Protein AF-A0A1J3H1K6-F1 (afdb_monomer_lite)

Structure (mmCIF, N/CA/C/O backbone):
data_AF-A0A1J3H1K6-F1
#
_entry.id   AF-A0A1J3H1K6-F1
#
loop_
_atom_site.group_PDB
_atom_site.id
_atom_site.type_symbol
_atom_site.label_atom_id
_atom_site.label_alt_id
_atom_site.label_comp_id
_atom_site.label_asym_id
_atom_site.label_entity_id
_atom_site.label_seq_id
_atom_site.pdbx_PDB_ins_code
_atom_site.Cartn_x
_atom_site.Cartn_y
_atom_site.Cartn_z
_atom_site.occupancy
_atom_site.B_iso_or_equiv
_atom_site.auth_seq_id
_atom_site.auth_comp_id
_atom_site.auth_asym_id
_atom_site.auth_atom_id
_atom_site.pdbx_PDB_model_num
ATOM 1 N N . HIS A 1 1 ? 2.346 -4.792 -9.339 1.00 78.94 1 HIS A N 1
ATOM 2 C CA . HIS A 1 1 ? 2.905 -4.491 -8.000 1.00 78.94 1 HIS A CA 1
ATOM 3 C C . HIS A 1 1 ? 2.127 -5.162 -6.873 1.00 78.94 1 HIS A C 1
ATOM 5 O O . HIS A 1 1 ? 1.012 -4.747 -6.548 1.00 78.94 1 HIS A O 1
ATOM 11 N N . ARG A 1 2 ? 2.733 -6.168 -6.240 1.00 86.75 2 ARG A N 1
ATOM 12 C CA . ARG A 1 2 ? 2.266 -6.819 -5.013 1.00 86.75 2 ARG A CA 1
ATOM 13 C C . ARG A 1 2 ? 2.575 -5.963 -3.794 1.00 86.75 2 ARG A C 1
ATOM 15 O O . ARG A 1 2 ? 3.605 -5.292 -3.712 1.00 86.75 2 ARG A O 1
ATOM 22 N N . LEU A 1 3 ? 1.660 -6.011 -2.832 1.00 87.88 3 LEU A N 1
ATOM 23 C CA . LEU A 1 3 ? 1.807 -5.329 -1.557 1.00 87.88 3 LEU A CA 1
ATOM 24 C C . LEU A 1 3 ? 2.031 -6.346 -0.439 1.00 87.88 3 LEU A C 1
ATOM 26 O O . LEU A 1 3 ? 1.375 -7.385 -0.396 1.00 87.88 3 LEU A O 1
ATOM 30 N N . SER A 1 4 ? 2.911 -6.013 0.497 1.00 87.19 4 SER A N 1
ATOM 31 C CA . SER A 1 4 ? 3.152 -6.796 1.706 1.00 87.19 4 SER A CA 1
ATOM 32 C C . SER A 1 4 ? 2.603 -6.073 2.926 1.00 87.19 4 SER A C 1
ATOM 34 O O . SER A 1 4 ? 2.736 -4.851 3.063 1.00 87.19 4 SER A O 1
ATOM 36 N N . HIS A 1 5 ? 2.006 -6.841 3.839 1.00 87.81 5 HIS A N 1
ATOM 37 C CA . HIS A 1 5 ? 1.576 -6.299 5.116 1.00 87.81 5 HIS A CA 1
ATOM 38 C C . HIS A 1 5 ? 2.797 -5.949 5.962 1.00 87.81 5 HIS A C 1
ATOM 40 O O . HIS A 1 5 ? 3.616 -6.798 6.310 1.00 87.81 5 HIS A O 1
ATOM 46 N N . THR A 1 6 ? 2.878 -4.682 6.325 1.00 82.38 6 THR A N 1
ATOM 47 C CA . THR A 1 6 ? 3.921 -4.142 7.170 1.00 82.38 6 THR A CA 1
ATOM 48 C C . THR A 1 6 ? 3.308 -3.802 8.530 1.00 82.38 6 THR A C 1
ATOM 50 O O . THR A 1 6 ? 2.488 -2.876 8.624 1.00 82.38 6 THR A O 1
ATOM 53 N N . PRO A 1 7 ? 3.659 -4.548 9.596 1.00 73.12 7 PRO A N 1
ATOM 54 C CA . PRO A 1 7 ? 3.206 -4.227 10.943 1.00 73.12 7 PRO A CA 1
ATOM 55 C C . PRO A 1 7 ? 3.725 -2.844 11.350 1.00 73.12 7 PRO A C 1
ATOM 57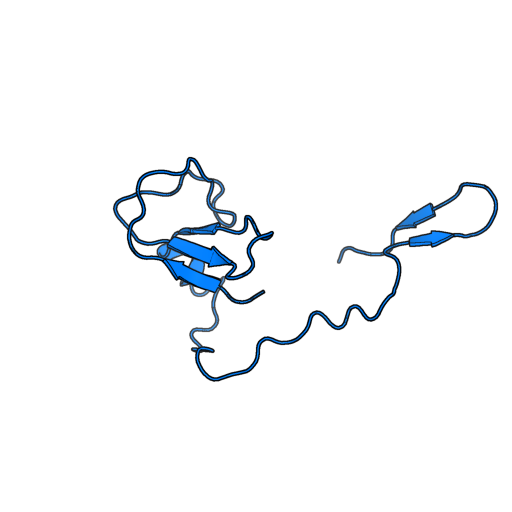 O O . PRO A 1 7 ? 4.738 -2.389 10.830 1.00 73.12 7 PRO A O 1
ATOM 60 N N . CYS A 1 8 ? 2.997 -2.179 12.254 1.00 68.88 8 CYS A N 1
ATOM 61 C CA . CYS A 1 8 ? 3.247 -0.810 12.721 1.00 68.88 8 CYS A CA 1
ATOM 62 C C . CYS A 1 8 ? 4.742 -0.430 12.714 1.00 68.88 8 CYS A C 1
ATOM 64 O O . CYS A 1 8 ? 5.523 -0.920 13.531 1.00 68.88 8 CYS A O 1
ATOM 66 N N . LEU A 1 9 ? 5.125 0.443 11.776 1.00 64.75 9 LEU A N 1
ATOM 67 C CA . LEU A 1 9 ? 6.469 1.006 11.700 1.00 64.75 9 LEU A CA 1
ATOM 68 C C . LEU A 1 9 ? 6.509 2.377 12.383 1.00 64.75 9 LEU A C 1
ATOM 70 O O . LEU A 1 9 ? 5.533 3.132 12.307 1.00 64.75 9 LEU A O 1
ATOM 74 N N . PRO A 1 10 ? 7.647 2.749 12.999 1.00 57.72 10 PRO A N 1
ATOM 75 C CA . PRO A 1 10 ? 7.862 4.117 13.437 1.00 57.72 10 PRO A CA 1
ATOM 76 C C . PRO A 1 10 ? 7.751 5.061 12.234 1.00 57.72 10 PRO A C 1
ATOM 78 O O . PRO A 1 10 ? 8.316 4.829 11.167 1.00 57.72 10 PRO A O 1
ATOM 81 N N . THR A 1 11 ? 6.961 6.111 12.432 1.00 53.47 11 THR A N 1
ATOM 82 C CA . THR A 1 11 ? 6.473 7.086 11.454 1.00 53.47 11 THR A CA 1
ATOM 83 C C . THR A 1 11 ? 7.516 7.491 10.405 1.00 53.47 11 THR A C 1
ATOM 85 O O . THR A 1 11 ? 8.353 8.359 10.643 1.00 53.47 11 THR A O 1
ATOM 88 N N . LYS A 1 12 ? 7.409 6.935 9.195 1.00 63.00 12 LYS A N 1
ATOM 89 C CA . LYS A 1 12 ? 7.848 7.622 7.974 1.00 63.00 12 LYS A CA 1
ATOM 90 C C . LYS A 1 12 ? 6.619 8.386 7.486 1.00 63.00 12 LYS A C 1
ATOM 92 O O . LYS A 1 12 ? 5.609 7.756 7.185 1.00 63.00 12 LYS A O 1
ATOM 97 N N . VAL A 1 13 ? 6.654 9.722 7.491 1.00 64.31 13 VAL A N 1
ATOM 98 C CA . VAL A 1 13 ? 5.512 10.564 7.080 1.00 64.31 13 VAL A CA 1
ATOM 99 C C . VAL A 1 13 ? 5.158 10.215 5.636 1.00 64.31 13 VAL A C 1
ATOM 101 O O . VAL A 1 13 ? 5.842 10.619 4.702 1.00 64.31 13 VAL A O 1
ATOM 104 N N . SER A 1 14 ? 4.134 9.389 5.459 1.00 77.12 14 SER A N 1
ATOM 105 C CA . SER A 1 14 ? 3.694 8.895 4.159 1.00 77.12 14 SER A CA 1
ATOM 106 C C . SER A 1 14 ? 2.172 8.929 4.100 1.00 77.12 14 SER A C 1
ATOM 108 O O . SER A 1 14 ? 1.478 8.771 5.110 1.00 77.12 14 SER A O 1
ATOM 110 N N . SER A 1 15 ? 1.654 9.234 2.913 1.00 87.56 15 SER A N 1
ATOM 111 C CA . SER A 1 15 ? 0.226 9.362 2.652 1.00 87.56 15 SER A CA 1
ATOM 112 C C . SER A 1 15 ? -0.312 8.089 2.011 1.00 87.56 15 SER A C 1
ATOM 114 O O . SER A 1 15 ? 0.311 7.497 1.131 1.00 87.56 15 SER A O 1
ATOM 116 N N . CYS A 1 16 ? -1.497 7.676 2.449 1.00 89.44 16 CYS A N 1
ATOM 117 C CA . CYS A 1 16 ? -2.221 6.570 1.848 1.00 89.44 16 CYS A CA 1
ATOM 118 C C . CYS A 1 16 ? -2.609 6.924 0.411 1.00 89.44 16 CYS A C 1
ATOM 120 O O . CYS A 1 16 ? -3.318 7.906 0.185 1.00 89.44 16 CYS A O 1
ATOM 122 N N . ARG A 1 17 ? -2.203 6.106 -0.561 1.00 90.25 17 ARG A N 1
ATOM 123 C CA . ARG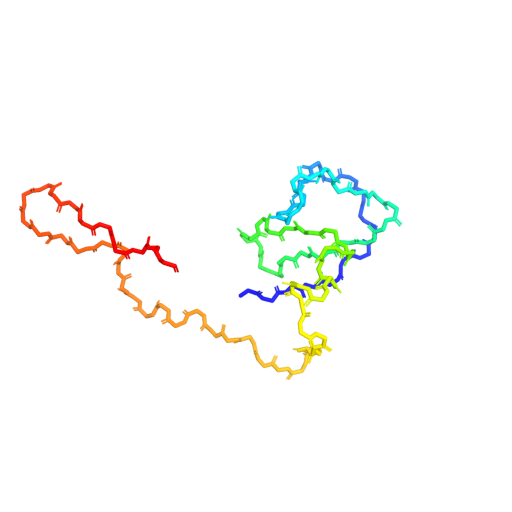 A 1 17 ? -2.491 6.344 -1.987 1.00 90.25 17 ARG A CA 1
ATOM 124 C C . ARG A 1 17 ? -3.956 6.137 -2.394 1.00 90.25 17 ARG A C 1
ATOM 126 O O . ARG A 1 17 ? -4.312 6.487 -3.510 1.00 90.25 17 ARG A O 1
ATOM 133 N N . VAL A 1 18 ? -4.799 5.623 -1.494 1.00 91.12 18 VAL A N 1
ATOM 134 C CA . VAL A 1 18 ? -6.241 5.421 -1.731 1.00 91.12 18 VAL A CA 1
ATOM 135 C C . VAL A 1 18 ? -7.074 6.581 -1.191 1.00 91.12 18 VAL A C 1
ATOM 137 O O . VAL A 1 18 ? -7.920 7.122 -1.893 1.00 91.12 18 VAL A O 1
ATOM 140 N N . CYS A 1 19 ? -6.865 6.967 0.071 1.00 91.81 19 CYS A N 1
ATOM 141 C CA . CYS A 1 19 ? -7.683 7.995 0.723 1.00 91.81 19 CYS A CA 1
ATOM 142 C C . CYS A 1 19 ? -6.970 9.344 0.892 1.00 91.81 19 CYS A C 1
ATOM 144 O O . CYS A 1 19 ? -7.574 10.279 1.414 1.00 91.81 19 CYS A O 1
ATOM 146 N N . TYR A 1 20 ? -5.697 9.436 0.491 1.00 90.25 20 TYR A N 1
ATOM 147 C CA . TYR A 1 20 ? -4.840 10.627 0.569 1.00 90.25 20 TYR A CA 1
ATOM 148 C C . TYR A 1 20 ? -4.659 11.205 1.982 1.00 90.25 20 TYR A C 1
ATOM 150 O O . TYR A 1 20 ? -4.211 12.338 2.148 1.00 90.25 20 TYR A O 1
ATOM 158 N N . LYS A 1 21 ? -4.968 10.420 3.020 1.00 89.31 21 LYS A N 1
ATOM 159 C CA . LYS A 1 21 ? -4.736 10.775 4.427 1.00 89.31 21 LYS A CA 1
ATOM 160 C C . LYS A 1 21 ? -3.404 10.214 4.914 1.00 89.31 21 LYS A C 1
ATOM 162 O O . LYS A 1 21 ? -2.899 9.237 4.365 1.00 89.31 21 LYS A O 1
ATOM 167 N N . ASN A 1 22 ? -2.856 10.821 5.964 1.00 86.94 22 ASN A N 1
ATOM 168 C CA . ASN A 1 22 ? -1.655 10.315 6.627 1.00 86.94 22 ASN A CA 1
ATOM 169 C C . ASN A 1 22 ? -1.868 8.893 7.152 1.00 86.94 22 ASN A C 1
ATOM 171 O O . ASN A 1 22 ? -2.966 8.538 7.590 1.00 86.94 22 ASN A O 1
ATOM 175 N N . LEU A 1 23 ? -0.810 8.089 7.096 1.00 83.69 23 LEU A N 1
ATOM 176 C CA . LEU A 1 23 ? -0.823 6.737 7.635 1.00 83.69 23 LEU A CA 1
ATOM 177 C C . LEU A 1 23 ? -0.839 6.785 9.165 1.00 83.69 23 LEU A C 1
ATOM 179 O O . LEU A 1 23 ? -0.046 7.480 9.798 1.00 83.69 23 LEU A O 1
ATOM 183 N N . ASP A 1 24 ? -1.793 6.068 9.751 1.00 74.44 24 ASP A N 1
ATOM 184 C CA . ASP A 1 24 ? -1.941 5.958 11.196 1.00 74.44 24 ASP A CA 1
ATOM 185 C C . ASP A 1 24 ? -1.003 4.875 11.722 1.00 74.44 24 ASP A C 1
ATOM 187 O O . ASP A 1 24 ? -1.140 3.714 11.362 1.00 74.44 24 ASP A O 1
ATOM 191 N N . ILE A 1 25 ? -0.127 5.214 12.668 1.00 69.81 25 ILE A N 1
ATOM 192 C CA . ILE A 1 25 ? 0.771 4.246 13.326 1.00 69.81 25 ILE A CA 1
ATOM 193 C C . ILE A 1 25 ? 0.022 3.127 14.067 1.00 69.81 25 ILE A C 1
ATOM 195 O O . ILE A 1 25 ? 0.606 2.121 14.435 1.00 69.81 25 ILE A O 1
ATOM 199 N N . LYS A 1 26 ? -1.272 3.285 14.352 1.00 71.50 26 LYS A N 1
ATOM 200 C CA . LYS A 1 26 ? -2.021 2.326 15.182 1.00 71.50 26 LYS A CA 1
ATOM 201 C C . LYS A 1 26 ? -2.481 1.096 14.412 1.00 71.50 26 LYS A C 1
ATOM 203 O O . LY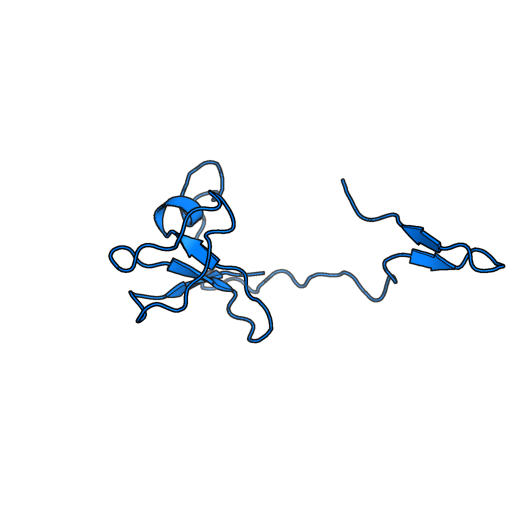S A 1 26 ? -2.727 0.057 15.016 1.00 71.50 26 LYS A O 1
ATOM 208 N N . TYR A 1 27 ? -2.616 1.224 13.101 1.00 70.50 27 TYR A N 1
ATOM 209 C CA . TYR A 1 27 ? -3.129 0.184 12.229 1.00 70.50 27 TYR A CA 1
ATOM 210 C C . TYR A 1 27 ? -2.035 -0.067 11.202 1.00 70.50 27 TYR A C 1
ATOM 212 O O . TYR A 1 27 ? -1.489 0.890 10.667 1.00 70.50 27 TYR A O 1
ATOM 220 N N . GLY A 1 28 ? -1.660 -1.328 10.979 1.00 81.19 28 GLY A N 1
ATOM 221 C CA . GLY A 1 28 ? -0.634 -1.669 9.993 1.00 81.19 28 GLY A CA 1
ATOM 222 C C . GLY A 1 28 ? -0.891 -1.030 8.622 1.00 81.19 28 GLY A C 1
ATOM 223 O O . GLY A 1 28 ? -1.954 -0.460 8.336 1.00 81.19 28 GLY A O 1
ATOM 224 N N . GLN A 1 29 ? 0.106 -1.130 7.759 1.00 88.44 29 GLN A N 1
ATOM 225 C CA . GLN A 1 29 ? 0.026 -0.613 6.400 1.00 88.44 29 GLN A CA 1
ATOM 226 C C . GLN A 1 29 ? 0.381 -1.708 5.408 1.00 88.44 29 GLN A C 1
ATOM 228 O O . GLN A 1 29 ? 1.072 -2.663 5.749 1.00 88.44 29 GLN A O 1
ATOM 233 N N . TYR A 1 30 ? -0.063 -1.545 4.172 1.00 89.12 30 TYR A N 1
ATOM 234 C CA . TYR A 1 30 ? 0.449 -2.328 3.059 1.00 89.12 30 TYR A CA 1
ATOM 235 C C . TYR A 1 30 ? 1.361 -1.438 2.236 1.00 89.12 30 TYR A C 1
ATOM 237 O O . TYR A 1 30 ? 1.001 -0.301 1.917 1.00 89.12 30 TYR A O 1
ATOM 245 N N . SER A 1 31 ? 2.540 -1.952 1.915 1.00 88.06 31 SER A N 1
ATOM 246 C CA . SER A 1 31 ? 3.509 -1.273 1.065 1.00 88.06 31 SER A CA 1
ATOM 247 C C . SER A 1 31 ? 3.977 -2.193 -0.042 1.00 88.06 31 SER A C 1
ATOM 249 O O . SER A 1 31 ? 3.990 -3.414 0.102 1.00 88.06 31 SER A O 1
ATOM 251 N N . CYS A 1 32 ? 4.368 -1.579 -1.144 1.00 86.94 32 CYS A N 1
ATOM 252 C CA . CYS A 1 32 ? 5.049 -2.249 -2.234 1.00 86.94 32 CYS A CA 1
ATOM 253 C C . CYS A 1 32 ? 6.325 -2.935 -1.732 1.00 86.94 32 CYS A C 1
ATOM 255 O O . CYS A 1 32 ? 7.060 -2.353 -0.933 1.00 86.94 32 CYS A O 1
ATOM 257 N N . SER A 1 33 ? 6.578 -4.159 -2.187 1.00 81.00 33 SER A N 1
ATOM 258 C CA . SER A 1 33 ? 7.758 -4.933 -1.772 1.00 81.00 33 SER A CA 1
ATOM 259 C C . SER A 1 33 ? 9.042 -4.500 -2.494 1.00 81.00 33 SER A C 1
ATOM 261 O O . SER A 1 33 ? 10.131 -4.900 -2.097 1.00 81.00 33 SER A O 1
ATOM 263 N N . TYR A 1 34 ? 8.918 -3.696 -3.553 1.00 82.19 34 TYR A N 1
ATOM 264 C CA . TYR A 1 34 ? 10.041 -3.172 -4.326 1.00 82.19 34 TYR A CA 1
ATOM 265 C C . TYR A 1 34 ? 10.665 -1.940 -3.655 1.00 82.19 34 TYR A C 1
ATOM 267 O O . TYR A 1 34 ? 9.953 -1.014 -3.268 1.00 82.19 34 TYR A O 1
ATOM 275 N N . GLU A 1 35 ? 11.997 -1.900 -3.591 1.00 75.06 35 GLU A N 1
ATOM 276 C CA . GLU A 1 35 ? 12.782 -0.825 -2.954 1.00 75.06 35 GLU A CA 1
ATOM 277 C C . GLU A 1 35 ? 12.481 0.570 -3.546 1.00 75.06 35 GLU A C 1
ATOM 279 O O . GLU A 1 35 ? 12.375 1.552 -2.810 1.00 75.06 35 GLU A O 1
ATOM 284 N N . ASP A 1 36 ? 12.258 0.661 -4.862 1.00 80.56 36 ASP A N 1
ATOM 285 C CA . ASP A 1 36 ? 11.985 1.924 -5.573 1.00 80.56 36 ASP A CA 1
ATOM 286 C C . ASP A 1 36 ? 10.499 2.333 -5.570 1.00 80.56 36 ASP A C 1
ATOM 288 O O . ASP A 1 36 ? 10.097 3.341 -6.160 1.00 80.56 36 ASP A O 1
ATOM 292 N N . CYS A 1 37 ? 9.647 1.562 -4.898 1.00 82.12 37 CYS A N 1
ATOM 293 C CA . CYS A 1 37 ? 8.206 1.724 -4.958 1.00 82.12 37 CYS A CA 1
ATOM 294 C C . CYS A 1 37 ? 7.666 2.352 -3.667 1.00 82.12 37 CYS A C 1
ATOM 296 O O . CYS A 1 37 ? 7.451 1.704 -2.648 1.00 82.12 37 CYS A O 1
ATOM 298 N N . SER A 1 38 ? 7.364 3.650 -3.728 1.00 82.50 38 SER A N 1
ATOM 299 C CA . SER A 1 38 ? 6.808 4.419 -2.599 1.00 82.50 38 SER A CA 1
ATOM 300 C C . SER A 1 38 ? 5.287 4.265 -2.415 1.00 82.50 38 SER A C 1
ATOM 302 O O . SER A 1 38 ? 4.620 5.150 -1.864 1.00 82.50 38 SER A O 1
ATOM 304 N N . TYR A 1 39 ? 4.706 3.176 -2.926 1.00 87.19 39 TYR A N 1
ATOM 305 C CA . TYR A 1 39 ? 3.272 2.935 -2.823 1.00 87.19 39 TYR A CA 1
ATOM 306 C C . TYR A 1 39 ? 2.932 2.345 -1.454 1.00 87.19 39 TYR A C 1
ATOM 308 O O . TYR A 1 39 ? 3.297 1.209 -1.152 1.00 87.19 39 TYR A O 1
ATOM 316 N N . THR A 1 40 ? 2.195 3.117 -0.653 1.00 88.31 40 THR A N 1
ATOM 317 C CA . THR A 1 40 ? 1.763 2.725 0.691 1.00 88.31 40 THR A CA 1
ATOM 318 C C . THR A 1 40 ? 0.298 3.084 0.917 1.00 88.31 40 THR A C 1
ATOM 320 O O . THR A 1 40 ? -0.179 4.143 0.491 1.00 88.31 40 THR A O 1
ATOM 323 N N . VAL A 1 41 ? -0.433 2.209 1.605 1.00 90.69 41 VAL A N 1
ATOM 324 C CA . VAL A 1 41 ? -1.862 2.362 1.911 1.00 90.69 41 VAL A CA 1
ATOM 325 C C . VAL A 1 41 ? -2.181 1.857 3.320 1.00 90.69 41 VAL A C 1
ATOM 327 O O . VAL A 1 41 ? -1.506 0.974 3.847 1.00 90.69 41 VAL A O 1
ATOM 330 N N . HIS A 1 42 ? -3.231 2.398 3.946 1.00 91.38 42 HIS A N 1
ATOM 331 C CA . HIS A 1 42 ? -3.741 1.859 5.215 1.00 91.38 42 HIS A CA 1
ATOM 332 C C . HIS A 1 42 ? -4.194 0.410 5.037 1.00 91.38 42 HIS A C 1
ATOM 334 O O . HIS A 1 42 ? -4.803 0.106 4.010 1.00 91.38 42 HIS A O 1
ATOM 340 N N . SER A 1 43 ? -4.063 -0.436 6.067 1.00 89.62 43 SER A N 1
ATOM 341 C CA . SER A 1 43 ? -4.653 -1.785 6.030 1.00 89.62 43 SER A CA 1
ATOM 342 C C . SER A 1 43 ? -6.142 -1.772 5.689 1.00 89.62 43 SER A C 1
ATOM 344 O O . SER A 1 43 ? -6.566 -2.527 4.826 1.00 89.62 43 SER A O 1
ATOM 346 N N . LYS A 1 44 ? -6.925 -0.847 6.261 1.00 89.62 44 LYS A N 1
ATOM 347 C CA . LYS A 1 44 ? -8.355 -0.709 5.928 1.00 89.62 44 LYS A CA 1
ATOM 348 C C . LYS A 1 44 ? -8.605 -0.315 4.466 1.00 89.62 44 LYS A C 1
ATOM 350 O O . LYS A 1 44 ? -9.638 -0.668 3.914 1.00 89.62 44 LYS A O 1
ATOM 355 N N . CYS A 1 45 ? -7.710 0.466 3.861 1.00 91.00 45 CYS A N 1
ATOM 356 C CA . CYS A 1 45 ? -7.836 0.856 2.458 1.00 91.00 45 CYS A CA 1
ATOM 357 C C . CYS A 1 45 ? -7.437 -0.291 1.530 1.00 91.00 45 CYS A C 1
ATOM 359 O O . CYS A 1 45 ? -8.128 -0.511 0.543 1.00 91.00 45 CYS A O 1
ATOM 361 N N . ALA A 1 46 ? -6.368 -1.016 1.870 1.00 90.62 46 ALA A N 1
ATOM 362 C CA . ALA A 1 46 ? -5.913 -2.183 1.124 1.00 90.62 46 ALA A CA 1
ATOM 363 C C . ALA A 1 46 ? -6.977 -3.282 1.085 1.00 90.62 46 ALA A C 1
ATOM 365 O O . ALA A 1 46 ? -7.196 -3.863 0.036 1.00 90.62 46 ALA A O 1
ATOM 366 N N . THR A 1 47 ? -7.670 -3.532 2.199 1.00 89.81 47 THR A N 1
ATOM 367 C CA . THR A 1 47 ? -8.660 -4.615 2.302 1.00 89.81 47 THR A CA 1
ATOM 368 C C . THR A 1 47 ? -10.102 -4.173 2.054 1.00 89.81 47 THR A C 1
ATOM 370 O O . THR A 1 47 ? -11.039 -4.918 2.336 1.00 89.81 47 THR A O 1
ATOM 373 N N . HIS A 1 48 ? -10.316 -2.952 1.557 1.00 91.81 48 HIS A N 1
ATOM 374 C CA . HIS A 1 48 ? -11.659 -2.479 1.236 1.00 91.81 48 HIS A CA 1
ATOM 375 C C . HIS A 1 48 ? -12.205 -3.250 0.026 1.00 91.81 48 HIS A C 1
ATOM 377 O O . HIS A 1 48 ? -11.519 -3.344 -0.982 1.00 91.81 48 HIS A O 1
ATOM 383 N N . GLU A 1 49 ? -13.457 -3.711 0.067 1.00 91.38 49 GLU A N 1
ATOM 384 C CA . GLU A 1 49 ? -14.097 -4.531 -0.991 1.00 91.38 49 GLU A CA 1
ATOM 385 C C . GLU A 1 49 ? -14.079 -3.905 -2.400 1.00 91.38 49 GLU A C 1
ATOM 387 O O . GLU A 1 49 ? -14.153 -4.587 -3.412 1.00 91.38 49 GLU A O 1
ATOM 392 N N . LYS A 1 50 ? -13.987 -2.573 -2.470 1.00 90.62 50 LYS A N 1
ATOM 393 C CA . LYS A 1 50 ? -13.867 -1.816 -3.732 1.00 90.62 50 LYS A CA 1
ATOM 394 C C . LYS A 1 50 ? -12.436 -1.737 -4.276 1.00 90.62 50 LYS A C 1
ATOM 396 O O . LYS A 1 50 ? -12.238 -1.194 -5.355 1.00 90.62 50 LYS A O 1
ATOM 401 N N . VAL A 1 51 ? -11.457 -2.168 -3.490 1.00 89.38 51 VAL A N 1
ATOM 402 C CA . VAL A 1 51 ? -10.018 -2.109 -3.784 1.00 89.38 51 VAL A CA 1
ATOM 403 C C . VAL A 1 51 ? -9.448 -3.519 -3.918 1.00 89.38 51 VAL A C 1
ATOM 405 O O . VAL A 1 51 ? -8.641 -3.755 -4.808 1.00 89.38 51 VAL A O 1
ATOM 408 N N . TRP A 1 52 ? -9.882 -4.449 -3.065 1.00 89.12 52 TRP A N 1
ATOM 409 C CA . TRP A 1 52 ? -9.421 -5.832 -3.040 1.00 89.12 52 TRP A CA 1
ATOM 410 C C . TRP A 1 52 ? -10.582 -6.804 -3.231 1.00 89.12 52 TRP A C 1
ATOM 412 O O . TRP A 1 52 ? -11.642 -6.656 -2.623 1.00 89.12 52 TRP A O 1
ATOM 422 N N . ASP A 1 53 ? -10.349 -7.816 -4.062 1.00 89.06 53 ASP A N 1
ATOM 423 C CA . ASP A 1 5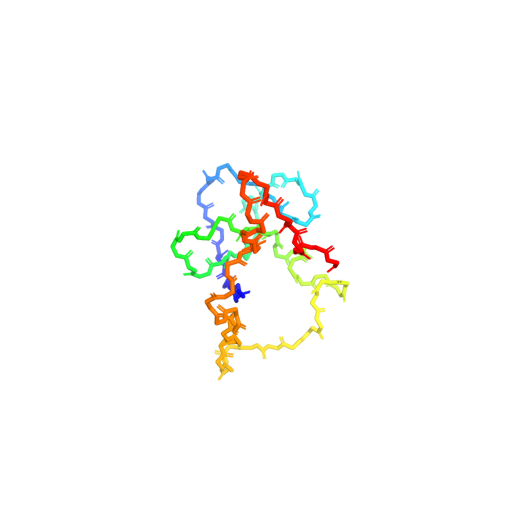3 ? -11.282 -8.894 -4.396 1.00 89.06 53 ASP A CA 1
ATOM 424 C C . ASP A 1 53 ? -11.359 -9.994 -3.318 1.00 89.06 53 ASP A C 1
ATOM 426 O O . ASP A 1 53 ? -12.142 -10.934 -3.448 1.00 89.06 53 ASP A O 1
ATOM 430 N N . GLY A 1 54 ? -10.567 -9.882 -2.246 1.00 88.25 54 GLY A N 1
ATOM 431 C CA . GLY A 1 54 ? -10.530 -10.849 -1.148 1.00 88.25 54 GLY A CA 1
ATOM 432 C C . GLY A 1 54 ? -9.675 -12.086 -1.432 1.00 88.25 54 GLY A C 1
ATOM 433 O O . GLY A 1 54 ? -9.645 -12.997 -0.601 1.00 88.25 54 GLY A O 1
ATOM 434 N N . ARG A 1 55 ? -8.989 -12.145 -2.581 1.00 88.38 55 ARG A N 1
ATOM 435 C CA . ARG A 1 55 ? -8.099 -13.255 -2.931 1.00 88.38 55 ARG A CA 1
ATOM 436 C C . AR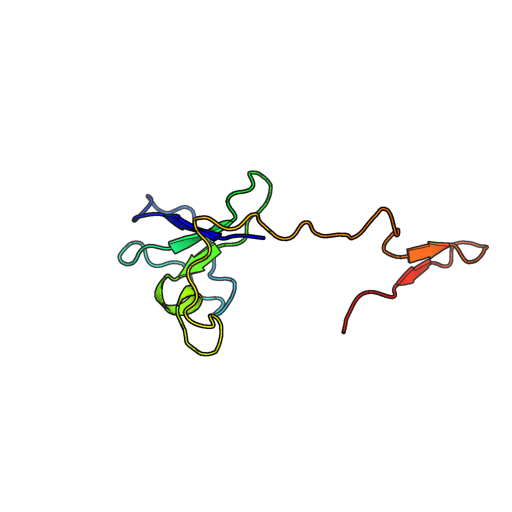G A 1 55 ? -6.713 -13.036 -2.332 1.00 88.38 55 ARG A C 1
ATOM 438 O O . ARG A 1 55 ? -6.106 -11.984 -2.524 1.00 88.38 55 ARG A O 1
ATOM 445 N N . ASP A 1 56 ? -6.202 -14.045 -1.637 1.00 84.69 56 ASP A N 1
ATOM 446 C CA . ASP A 1 56 ? -4.811 -14.063 -1.192 1.00 84.69 56 ASP A CA 1
ATOM 447 C C . ASP A 1 56 ? -3.877 -14.506 -2.331 1.00 84.69 56 ASP A C 1
ATOM 449 O O . ASP A 1 56 ? -4.187 -15.453 -3.053 1.00 84.69 56 ASP A O 1
ATOM 453 N N . LEU A 1 57 ? -2.753 -13.801 -2.491 1.00 85.12 57 LEU A N 1
ATOM 454 C CA . LEU A 1 57 ? -1.780 -14.002 -3.572 1.00 85.12 57 LEU A CA 1
ATOM 455 C C . LEU A 1 57 ? -0.388 -14.402 -3.045 1.00 85.12 57 LEU A C 1
ATOM 457 O O . LEU A 1 57 ? 0.584 -14.305 -3.796 1.00 85.12 57 LEU A O 1
ATOM 461 N N . GLU A 1 58 ? -0.247 -14.809 -1.774 1.00 81.06 58 GLU A N 1
ATOM 462 C CA . GLU A 1 58 ? 1.058 -15.083 -1.137 1.00 81.06 58 GLU A CA 1
ATOM 463 C C . GLU A 1 58 ? 1.901 -16.104 -1.922 1.00 81.06 58 GLU A C 1
ATOM 465 O O . GLU A 1 58 ? 3.118 -15.955 -2.038 1.00 81.06 58 GLU A O 1
ATOM 470 N N . TRP A 1 59 ? 1.245 -17.095 -2.527 1.00 82.88 59 TRP A N 1
ATOM 471 C CA . TRP A 1 59 ? 1.886 -18.214 -3.228 1.00 82.88 59 TRP A CA 1
ATOM 472 C C . TRP A 1 59 ? 1.837 -18.112 -4.753 1.00 82.88 59 TRP A C 1
ATOM 474 O O . TRP A 1 59 ? 2.403 -18.959 -5.445 1.00 82.88 59 TRP A O 1
ATOM 484 N N . GLU A 1 60 ? 1.169 -17.096 -5.290 1.00 86.56 60 GLU A N 1
ATOM 485 C CA . GLU A 1 60 ? 1.117 -16.872 -6.735 1.00 86.56 60 GLU A CA 1
ATOM 486 C C . GLU A 1 60 ? 2.338 -16.038 -7.148 1.00 86.56 60 GLU A C 1
ATOM 488 O O . GLU A 1 60 ? 2.799 -15.221 -6.358 1.00 86.56 60 GLU A O 1
ATOM 493 N N . PRO A 1 61 ? 2.922 -16.186 -8.343 1.00 82.38 61 PRO A N 1
ATOM 494 C CA . PRO A 1 61 ? 3.892 -15.212 -8.840 1.00 82.38 61 PRO A CA 1
ATOM 495 C C . PRO A 1 61 ? 3.212 -13.851 -9.053 1.00 82.38 61 PRO A C 1
ATOM 497 O O . PRO A 1 61 ? 2.012 -13.780 -9.312 1.00 82.38 61 PRO A O 1
ATOM 500 N N . GLU A 1 62 ? 3.954 -12.756 -8.889 1.00 81.62 62 GLU A N 1
ATOM 501 C CA . GLU A 1 62 ? 3.446 -11.452 -9.315 1.00 81.62 62 GLU A CA 1
ATOM 502 C C . GLU A 1 62 ? 3.354 -11.445 -10.844 1.00 81.62 62 GLU A C 1
ATOM 504 O O . GLU A 1 62 ? 4.294 -11.877 -11.513 1.00 81.62 62 GLU A O 1
ATOM 509 N N . GLU A 1 63 ? 2.226 -10.983 -11.389 1.00 77.31 63 GLU A N 1
ATOM 510 C CA . GLU A 1 63 ? 2.124 -10.726 -12.824 1.00 77.31 63 GLU A CA 1
ATOM 511 C C . GLU A 1 63 ? 3.204 -9.710 -13.180 1.00 77.31 63 GLU A C 1
ATOM 513 O O . GLU A 1 63 ? 3.204 -8.594 -12.657 1.00 77.31 63 GLU A O 1
ATOM 518 N N . SER A 1 64 ? 4.157 -10.109 -14.024 1.00 66.06 64 SER A N 1
ATOM 519 C CA . SER A 1 64 ? 5.128 -9.159 -14.535 1.00 66.06 64 SER A CA 1
ATOM 520 C C . SER A 1 64 ? 4.360 -8.047 -15.234 1.00 66.06 64 SER A C 1
ATOM 522 O O . SER A 1 64 ? 3.444 -8.314 -16.016 1.00 66.06 64 SER A O 1
ATOM 524 N N . ASP A 1 65 ? 4.742 -6.800 -14.968 1.00 58.75 65 ASP A N 1
ATOM 525 C CA . ASP A 1 65 ? 4.410 -5.686 -15.841 1.00 58.75 65 ASP A CA 1
ATOM 526 C C . ASP A 1 65 ? 5.031 -6.009 -17.211 1.00 58.75 65 ASP A C 1
ATOM 528 O O . ASP A 1 65 ? 6.160 -5.632 -17.520 1.00 58.75 65 ASP A O 1
ATOM 532 N N . GLN A 1 66 ? 4.318 -6.788 -18.032 1.00 47.62 66 GLN A N 1
ATOM 533 C CA . GLN A 1 66 ? 4.621 -7.056 -19.436 1.00 47.62 66 GLN A CA 1
ATOM 534 C C . GLN A 1 66 ? 4.369 -5.775 -20.245 1.00 47.62 66 GLN A C 1
ATOM 536 O O . GLN A 1 66 ? 3.678 -5.767 -21.255 1.00 47.62 66 GLN A O 1
ATOM 541 N N . THR A 1 67 ? 4.930 -4.655 -19.802 1.00 50.94 67 THR A N 1
ATOM 542 C CA . THR A 1 67 ? 5.381 -3.605 -20.699 1.00 50.94 67 THR A CA 1
ATOM 543 C C . THR A 1 67 ? 6.762 -4.036 -21.169 1.00 50.94 67 THR A C 1
ATOM 545 O O . THR A 1 67 ? 7.783 -3.539 -20.700 1.00 50.94 67 THR A O 1
ATOM 548 N N . GLU A 1 68 ? 6.795 -5.033 -22.052 1.00 43.56 68 GLU A N 1
ATOM 549 C CA . GLU A 1 68 ? 7.960 -5.274 -22.895 1.00 43.56 68 GLU A CA 1
ATOM 550 C C . GLU A 1 68 ? 8.268 -3.958 -23.613 1.00 43.56 68 GLU A C 1
ATOM 552 O O . GLU A 1 68 ? 7.501 -3.585 -24.482 1.00 43.56 68 GLU A O 1
ATOM 557 N N . ASP A 1 69 ? 9.306 -3.220 -23.213 1.00 46.19 69 ASP A N 1
ATOM 558 C CA . ASP A 1 69 ? 10.069 -2.246 -24.020 1.00 46.19 69 ASP A CA 1
ATOM 559 C C . ASP A 1 69 ? 9.304 -1.223 -24.905 1.00 46.19 69 ASP A C 1
ATOM 561 O O . ASP A 1 69 ? 9.891 -0.568 -25.768 1.00 46.19 69 ASP A O 1
ATOM 565 N N . ILE A 1 70 ? 7.996 -1.025 -24.727 1.00 52.34 70 ILE A N 1
ATOM 566 C CA . ILE A 1 70 ? 7.241 -0.019 -25.467 1.00 52.34 70 ILE A CA 1
ATOM 567 C C . ILE A 1 70 ? 7.489 1.286 -24.733 1.00 52.34 70 ILE A C 1
ATOM 569 O O . ILE A 1 70 ? 6.884 1.571 -23.697 1.00 52.34 70 ILE A O 1
ATOM 573 N N . ALA A 1 71 ? 8.413 2.079 -25.276 1.00 54.31 71 ALA A N 1
ATOM 574 C CA . ALA A 1 71 ? 8.593 3.458 -24.861 1.00 54.31 71 ALA A CA 1
ATOM 575 C C . ALA A 1 71 ? 7.206 4.116 -24.700 1.00 54.31 71 ALA A C 1
ATOM 577 O O . ALA A 1 71 ? 6.369 3.982 -25.598 1.00 54.31 71 ALA A O 1
ATOM 578 N N . PRO A 1 72 ? 6.947 4.859 -23.603 1.00 58.75 72 PRO A N 1
ATOM 579 C CA . PRO A 1 72 ? 5.642 5.481 -23.330 1.00 58.75 72 PRO A CA 1
ATOM 580 C C . PRO A 1 72 ? 5.227 6.533 -24.378 1.00 58.75 72 PRO A C 1
ATOM 582 O O . PRO A 1 72 ? 4.192 7.189 -24.250 1.00 58.75 72 PRO A O 1
ATOM 585 N N . PHE A 1 73 ? 6.055 6.701 -25.407 1.00 58.12 73 PHE A N 1
ATOM 586 C CA . PHE A 1 73 ? 5.874 7.570 -26.539 1.00 58.12 73 PHE A CA 1
ATOM 587 C C . PHE A 1 73 ? 6.489 6.964 -27.803 1.00 58.12 73 PHE A C 1
ATOM 589 O O . PHE A 1 73 ? 7.534 6.311 -27.774 1.00 58.12 73 PHE A O 1
ATOM 596 N N . LYS A 1 74 ? 5.888 7.275 -28.951 1.00 63.31 74 LYS A N 1
ATOM 597 C CA . LYS A 1 74 ? 6.486 7.040 -30.269 1.00 63.31 74 LYS A CA 1
ATOM 598 C C . LYS A 1 74 ? 7.037 8.366 -30.794 1.00 63.31 74 LYS A C 1
ATOM 600 O O . LYS A 1 74 ? 6.335 9.373 -30.777 1.00 63.31 74 LYS A O 1
ATOM 605 N N . LYS A 1 75 ? 8.291 8.393 -31.259 1.00 57.00 75 LYS A N 1
ATOM 606 C CA . LYS A 1 75 ? 8.897 9.607 -31.837 1.00 57.00 75 LYS A CA 1
ATOM 607 C C . LYS A 1 75 ? 8.466 9.738 -33.298 1.00 57.00 75 LYS A C 1
ATOM 609 O O . LYS A 1 75 ? 9.002 9.054 -34.169 1.00 57.00 75 LYS A O 1
ATOM 614 N N . VAL A 1 76 ? 7.490 10.597 -33.572 1.00 63.69 76 VAL A N 1
ATOM 615 C CA . VAL A 1 76 ? 6.983 10.842 -34.929 1.00 63.69 76 VAL A CA 1
ATOM 616 C C . VAL A 1 76 ? 7.670 12.096 -35.468 1.00 63.69 76 VAL A C 1
ATOM 618 O O . VAL A 1 76 ? 7.066 13.149 -35.492 1.00 63.69 76 VAL A O 1
ATOM 621 N N . GLY A 1 77 ? 8.962 11.984 -35.814 1.00 51.47 77 GLY A N 1
ATOM 622 C CA . GLY A 1 77 ? 9.756 12.965 -36.584 1.00 51.47 77 GLY A CA 1
ATOM 623 C C . GLY A 1 77 ? 9.629 14.464 -36.235 1.00 51.47 77 GLY A C 1
ATOM 624 O O . GLY A 1 77 ? 8.621 15.093 -36.514 1.00 51.47 77 GLY A O 1
ATOM 625 N N . GLY A 1 78 ? 10.726 15.079 -35.775 1.00 56.72 78 GLY A N 1
ATOM 626 C CA . GLY A 1 78 ? 10.789 16.519 -35.483 1.00 56.72 78 GLY A CA 1
ATOM 627 C C . G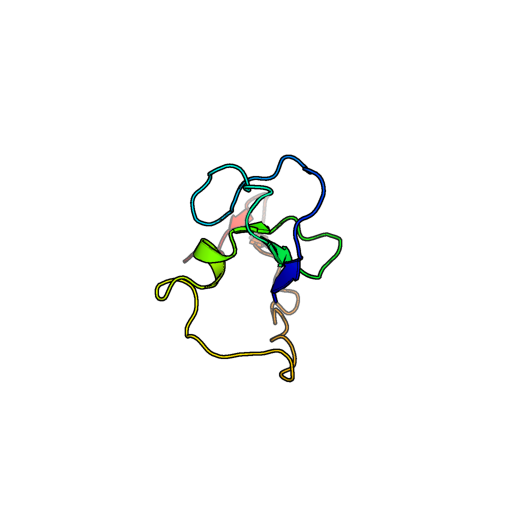LY A 1 78 ? 10.163 16.852 -34.134 1.00 56.72 78 GLY A C 1
ATOM 628 O O . GLY A 1 78 ? 9.019 17.269 -34.088 1.00 56.72 78 GLY A O 1
ATOM 629 N N . ASP A 1 79 ? 10.915 16.601 -33.056 1.00 63.59 79 ASP A N 1
ATOM 630 C CA . ASP A 1 79 ? 10.643 16.932 -31.639 1.00 63.59 79 ASP A CA 1
ATOM 631 C C . ASP A 1 79 ? 9.229 16.672 -31.069 1.00 63.59 79 ASP A C 1
ATOM 633 O O . ASP A 1 79 ? 8.972 16.968 -29.904 1.00 63.59 79 ASP A O 1
ATOM 637 N N . LEU A 1 80 ? 8.330 16.047 -31.831 1.00 60.19 80 LEU A N 1
ATOM 638 C CA . LEU A 1 80 ? 6.961 15.766 -31.438 1.00 60.19 80 LEU A CA 1
ATOM 639 C C . LEU A 1 80 ? 6.868 14.365 -30.822 1.00 60.19 80 LEU A C 1
ATOM 641 O O . LEU A 1 80 ? 7.235 13.353 -31.430 1.00 60.19 80 LEU A O 1
ATOM 645 N N . ILE A 1 81 ? 6.395 14.336 -29.580 1.00 70.69 81 ILE A N 1
ATOM 646 C CA . ILE A 1 81 ? 6.232 13.147 -28.746 1.00 70.69 81 ILE A CA 1
ATOM 647 C C . ILE A 1 81 ? 4.730 12.960 -28.516 1.00 70.69 81 ILE A C 1
ATOM 649 O O . ILE A 1 81 ? 4.069 13.860 -28.003 1.00 70.69 81 ILE A O 1
ATOM 653 N N . GLU A 1 82 ? 4.191 11.802 -28.898 1.00 59.22 82 GLU A N 1
ATOM 654 C CA . GLU A 1 82 ? 2.785 11.444 -28.680 1.00 59.22 82 GLU A CA 1
ATOM 655 C C . GLU A 1 82 ? 2.684 10.454 -27.513 1.00 59.22 82 GLU A C 1
ATOM 657 O O . GLU A 1 82 ? 3.287 9.379 -27.549 1.00 59.22 82 GLU A O 1
ATOM 662 N N . HIS A 1 83 ? 1.965 10.843 -26.457 1.00 54.31 83 HIS A N 1
ATOM 663 C CA . HIS A 1 83 ? 1.786 10.053 -25.238 1.00 54.31 83 HIS A CA 1
ATOM 664 C C . HIS A 1 83 ? 0.487 9.247 -25.330 1.00 54.31 83 HIS A C 1
ATOM 666 O O . HIS A 1 83 ? -0.591 9.833 -25.400 1.00 54.31 83 HIS A O 1
ATOM 672 N N . PHE A 1 84 ? 0.582 7.916 -25.300 1.00 59.38 84 PHE A N 1
ATOM 673 C CA . PHE A 1 84 ? -0.582 7.026 -25.443 1.00 59.38 84 PHE A CA 1
ATOM 674 C C . PHE A 1 84 ? -1.071 6.385 -24.146 1.00 59.38 84 PHE A C 1
ATOM 676 O O . PHE A 1 84 ? -2.161 5.821 -24.114 1.00 59.38 84 PHE A O 1
ATOM 683 N N . CYS A 1 85 ? -0.307 6.458 -23.064 1.00 47.59 85 CYS A N 1
ATOM 684 C CA . CYS A 1 85 ? -0.713 5.808 -21.828 1.00 47.59 85 CYS A CA 1
ATOM 685 C C . CYS A 1 85 ? -1.548 6.782 -21.008 1.00 47.59 85 CYS A C 1
ATOM 687 O O . CYS A 1 85 ? -0.973 7.709 -20.449 1.00 47.59 85 CYS A O 1
ATOM 689 N N . HIS A 1 86 ? -2.873 6.619 -21.033 1.00 39.78 86 HIS A N 1
ATOM 690 C CA . HIS A 1 86 ? -3.766 6.475 -19.871 1.00 39.78 86 HIS A CA 1
ATOM 691 C C . HIS A 1 86 ? -5.199 6.235 -20.384 1.00 39.78 86 HIS A C 1
ATOM 693 O O . HIS A 1 86 ? -5.812 7.139 -20.956 1.00 39.78 86 HIS A O 1
ATOM 699 N N . GLN A 1 87 ? -5.745 5.047 -20.122 1.00 37.25 87 GLN A N 1
ATOM 700 C CA . GLN A 1 87 ? -7.176 4.873 -19.879 1.00 37.25 87 GLN A CA 1
ATOM 701 C C . GLN A 1 87 ? -7.347 4.059 -18.601 1.00 37.25 87 GLN A C 1
ATOM 703 O O . GLN A 1 87 ? -6.588 3.079 -18.443 1.00 37.25 87 GLN A O 1
#

Sequence (87 aa):
HRLSHTPCLPTKVSSCRVCYKNLDIKYGQYSCSYEDCSYTVHSKCATHEKVWDGRDLEWEPEESDQTEDIAPFKKVGGDLIEHFCHQ

pLDDT: mean 75.24, std 15.2, range [37.25, 91.81]

InterPro domains:
  IPR053192 Vacuole Formation Regulator [PTHR32410] (1-87)

Foldseek 3Di:
DDWDWDQQDDDPFAAAPQPRHTEDSVFIKIFDPDPPGSHIHGPCRCPPVVNDVPDDCPPPDDDPPPPPPDDQWDDPPDPDTDGDDDD

Organism: Noccaea caerulescens (NCBI:txid107243)

Secondary structure (DSSP, 8-state):
--EEEE---S----B-TTT-PBPPTTS-EEEESSTT---EEEHHHHT-TTT--S---TTSPPPP----S--SEEE-SSS-EEE----

Radius of gyration: 17.15 Å; chains: 1; bounding box: 27×35×52 Å